Protein AF-A0A9D1FQP8-F1 (afdb_monomer_lite)

Foldseek 3Di:
DDLVVLVVCCVVPVVVLQVVLQVVLVVLVVVQVVCLVVVVDAAQQAQDDAPPRDGSNDPQADNDPDNGQLRYEHEDEPPSCLPDDPVSCVRRPVVSVVSNRVRHVHYDYYDPHDPDDD

Secondary structure (DSSP, 8-state):
--HHHHHHHHHH-HHHHHHHHHHHHHHHHHHHHHHHHTT-----SSS-B-STT-B---SSS-SS---SGGGSEEEE--GGGTTS-HHHHHHHTHHHHHHHHTTSSEEEE-SSS--S--

Organism: NCBI:txid2840723

Radius of gyration: 16.08 Å; chains: 1; bounding box: 36×21×42 Å

InterPro domains:
  IPR038071 UROD/MetE-like superfamily [G3DSA:3.20.20.210] (1-118)
  IPR038071 UROD/MetE-like superfamily [SSF51726] (2-104)

pLDDT: mean 94.71, std 5.69, range [57.41, 98.56]

Sequence (118 aa):
MGMENMCFAMYDYPELFHKMMDQLSDDYLAYYEFLRGEGLLLPTTGYEMVSQGSRCFTDDLPSGGISGPGDVWGFMDSQETVSISPDMYGEFIFPYYKKIAQTFGLLSYGCCEPVDPV

Structure (mmCIF, N/CA/C/O backbone):
data_AF-A0A9D1FQP8-F1
#
_entry.id   AF-A0A9D1FQP8-F1
#
loop_
_atom_site.group_PDB
_atom_site.id
_atom_site.type_symbol
_atom_site.label_atom_id
_atom_site.label_alt_id
_atom_site.label_comp_id
_atom_site.label_asym_id
_atom_site.label_entity_id
_atom_site.label_seq_id
_atom_site.pdbx_PDB_ins_code
_atom_site.Cartn_x
_atom_site.Cartn_y
_atom_site.Cartn_z
_atom_site.occupancy
_atom_site.B_iso_or_equiv
_atom_site.auth_seq_id
_atom_site.auth_comp_id
_atom_site.auth_asym_id
_atom_site.auth_atom_id
_atom_site.pdbx_PDB_model_num
ATOM 1 N N . MET A 1 1 ? 13.028 9.053 -8.260 1.00 80.00 1 MET A N 1
ATOM 2 C CA . MET A 1 1 ? 13.290 8.742 -9.685 1.00 80.00 1 MET A CA 1
ATOM 3 C C . MET A 1 1 ? 12.242 9.476 -10.514 1.00 80.00 1 MET A C 1
ATOM 5 O O . MET A 1 1 ? 11.142 9.631 -10.009 1.00 80.00 1 MET A O 1
ATOM 9 N N . GLY A 1 2 ? 12.563 9.992 -11.704 1.00 91.25 2 GLY A N 1
ATOM 10 C CA . GLY A 1 2 ? 11.539 10.564 -12.596 1.00 91.25 2 GLY A CA 1
ATOM 11 C C . GLY A 1 2 ? 10.733 9.471 -13.312 1.00 91.25 2 GLY A C 1
ATOM 12 O O . GLY A 1 2 ? 11.230 8.355 -13.442 1.00 91.25 2 GLY A O 1
ATOM 13 N N . MET A 1 3 ? 9.531 9.794 -13.799 1.00 91.69 3 MET A N 1
ATOM 14 C CA . MET A 1 3 ? 8.616 8.814 -14.414 1.00 91.69 3 MET A CA 1
ATOM 15 C C . MET A 1 3 ? 9.183 8.126 -15.658 1.00 91.69 3 MET A C 1
ATOM 17 O O . MET A 1 3 ? 9.062 6.915 -15.813 1.00 91.69 3 MET A O 1
ATOM 21 N N . GLU A 1 4 ? 9.857 8.883 -16.521 1.00 94.06 4 GLU A N 1
ATOM 22 C CA . GLU A 1 4 ? 10.535 8.335 -17.699 1.00 94.06 4 GLU A CA 1
ATOM 23 C C . GLU A 1 4 ? 11.616 7.319 -17.297 1.00 94.06 4 GLU A C 1
ATOM 25 O O . GLU A 1 4 ? 11.633 6.190 -17.782 1.00 94.06 4 GLU A O 1
ATOM 30 N N . ASN A 1 5 ? 12.460 7.679 -16.325 1.00 95.25 5 ASN A N 1
ATOM 31 C CA . ASN A 1 5 ? 13.496 6.784 -15.808 1.00 95.25 5 ASN A CA 1
ATOM 32 C C . ASN A 1 5 ? 12.909 5.540 -15.134 1.00 95.25 5 ASN A C 1
ATOM 34 O O . ASN A 1 5 ? 13.532 4.487 -15.189 1.00 95.25 5 ASN A O 1
ATOM 38 N N . MET A 1 6 ? 11.733 5.646 -14.510 1.00 95.12 6 MET A N 1
ATOM 39 C CA . MET A 1 6 ? 11.024 4.497 -13.942 1.00 95.12 6 MET A CA 1
ATOM 40 C C . MET A 1 6 ? 10.620 3.508 -15.037 1.00 95.12 6 MET A C 1
ATOM 42 O O . MET A 1 6 ? 10.873 2.314 -14.892 1.00 95.12 6 MET A O 1
ATOM 46 N N . CYS A 1 7 ? 10.070 4.002 -16.150 1.00 94.88 7 CYS A N 1
ATOM 47 C CA . CYS A 1 7 ? 9.695 3.161 -17.287 1.00 94.88 7 CYS A CA 1
ATOM 48 C C . CYS A 1 7 ? 10.922 2.470 -17.902 1.00 94.88 7 CYS A C 1
ATOM 50 O O . CYS A 1 7 ? 10.888 1.266 -18.144 1.00 94.88 7 CYS A O 1
ATOM 52 N N . PHE A 1 8 ? 12.029 3.201 -18.094 1.00 95.69 8 PHE A N 1
ATOM 53 C CA . PHE A 1 8 ? 13.278 2.598 -18.569 1.00 95.69 8 PHE A CA 1
ATOM 54 C C . PHE A 1 8 ? 13.854 1.591 -17.572 1.00 95.69 8 PHE A C 1
ATOM 56 O O . PHE A 1 8 ? 14.304 0.530 -17.982 1.00 95.69 8 PHE A O 1
ATOM 63 N N . ALA A 1 9 ? 13.799 1.864 -16.266 1.00 97.19 9 ALA A N 1
ATOM 64 C CA . ALA A 1 9 ? 14.346 0.967 -15.250 1.00 97.19 9 ALA A CA 1
ATOM 65 C C . ALA A 1 9 ? 13.651 -0.402 -15.215 1.00 97.19 9 ALA A C 1
ATOM 67 O O . ALA A 1 9 ? 14.331 -1.403 -15.000 1.00 97.19 9 ALA A O 1
ATOM 68 N N . MET A 1 10 ? 12.337 -0.463 -15.465 1.00 96.69 10 MET A N 1
ATOM 69 C CA . MET A 1 10 ? 11.612 -1.737 -15.590 1.00 96.69 10 MET A CA 1
ATOM 70 C C . MET A 1 10 ? 12.138 -2.593 -16.749 1.00 96.69 10 MET A C 1
ATOM 72 O O . MET A 1 10 ? 12.119 -3.815 -16.661 1.00 96.69 10 MET A O 1
ATOM 76 N N . TYR A 1 11 ? 12.627 -1.964 -17.821 1.00 96.00 11 TYR A N 1
ATOM 77 C CA . TYR A 1 11 ? 13.144 -2.659 -18.998 1.00 96.00 11 TYR A CA 1
ATOM 78 C C . TYR A 1 11 ? 14.653 -2.945 -18.913 1.00 96.00 11 TYR A C 1
ATOM 80 O O . TYR A 1 11 ? 15.082 -4.076 -19.125 1.00 96.00 11 TYR A O 1
ATOM 88 N N . ASP A 1 12 ? 15.460 -1.935 -18.581 1.00 98.06 12 ASP A N 1
ATOM 89 C CA . ASP A 1 12 ? 16.925 -2.022 -18.568 1.00 98.06 12 ASP A CA 1
ATOM 90 C C . ASP A 1 12 ? 17.461 -2.755 -17.328 1.00 98.06 12 ASP A C 1
ATOM 92 O O . ASP A 1 12 ? 18.506 -3.407 -17.391 1.00 98.06 12 ASP A O 1
ATOM 96 N N . TYR A 1 13 ? 16.764 -2.645 -16.188 1.00 98.00 13 TYR A N 1
ATOM 97 C CA . TYR A 1 13 ? 17.211 -3.170 -14.892 1.00 98.00 13 TYR A CA 1
ATOM 98 C C . TYR A 1 13 ? 16.081 -3.866 -14.099 1.00 98.00 13 TYR A C 1
ATOM 100 O O . TYR A 1 13 ? 15.886 -3.547 -12.920 1.00 98.00 13 TYR A O 1
ATOM 108 N N . PRO A 1 14 ? 15.356 -4.841 -14.683 1.00 98.00 14 PRO A N 1
ATOM 109 C CA . PRO A 1 14 ? 14.166 -5.441 -14.072 1.00 98.00 14 PRO A CA 1
ATOM 110 C C . PRO A 1 14 ? 14.445 -6.061 -12.696 1.00 98.00 14 PRO A C 1
ATOM 112 O O . PRO A 1 14 ? 13.709 -5.819 -11.743 1.00 98.00 14 PRO A O 1
ATOM 115 N N . GLU A 1 15 ? 15.552 -6.792 -12.540 1.00 98.50 15 GLU A N 1
ATOM 116 C CA 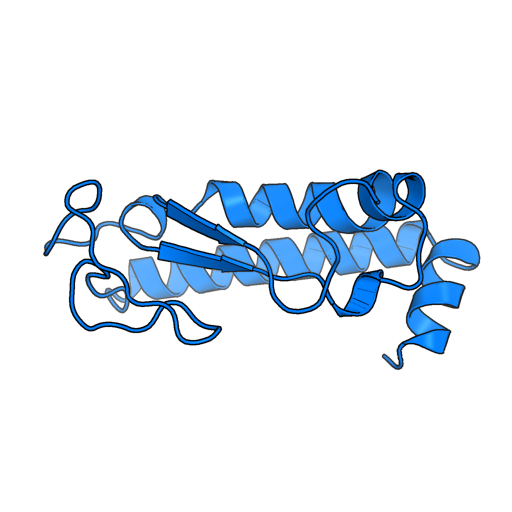. GLU A 1 15 ? 15.924 -7.409 -11.257 1.00 98.50 15 GLU A CA 1
ATOM 117 C C . GLU A 1 15 ? 16.170 -6.367 -10.157 1.00 98.50 15 GLU A C 1
ATOM 119 O O . GLU A 1 15 ? 15.774 -6.552 -9.003 1.00 98.50 15 GLU A O 1
ATOM 124 N N . LEU A 1 16 ? 16.810 -5.246 -10.507 1.00 98.19 16 LEU A N 1
ATOM 125 C CA . LEU A 1 16 ? 17.063 -4.163 -9.561 1.00 98.19 16 LEU A CA 1
ATOM 126 C C . LEU A 1 16 ? 15.769 -3.423 -9.217 1.00 98.19 16 LEU A C 1
ATOM 128 O O . LEU A 1 16 ? 15.585 -3.038 -8.063 1.00 98.19 16 LEU A O 1
ATOM 132 N N . PHE A 1 17 ? 14.871 -3.261 -10.191 1.00 98.12 17 PHE A N 1
ATOM 133 C CA . PHE A 1 17 ? 13.549 -2.691 -9.970 1.00 98.12 17 PHE A CA 1
ATOM 134 C C . PHE A 1 17 ? 12.740 -3.549 -8.991 1.00 98.12 17 PHE A C 1
ATOM 136 O O . PHE A 1 17 ? 12.248 -3.034 -7.990 1.00 98.12 17 PHE A O 1
ATOM 143 N N . HIS A 1 18 ? 12.688 -4.865 -9.209 1.00 98.50 18 HIS A N 1
ATOM 144 C CA . HIS A 1 18 ? 12.041 -5.804 -8.293 1.00 98.50 18 HIS A CA 1
ATOM 145 C C . HIS A 1 18 ? 12.639 -5.753 -6.888 1.00 98.50 18 HIS A C 1
ATOM 147 O O . HIS A 1 18 ? 11.901 -5.693 -5.907 1.00 98.50 18 HIS A O 1
ATOM 153 N N . LYS A 1 19 ? 13.971 -5.723 -6.777 1.00 98.50 19 LYS A N 1
ATOM 154 C CA . LYS A 1 19 ? 14.651 -5.597 -5.482 1.00 98.50 19 LYS A CA 1
ATOM 155 C C . LYS A 1 19 ? 14.284 -4.295 -4.766 1.00 98.50 19 LYS A C 1
ATOM 157 O O . LYS A 1 19 ? 14.059 -4.306 -3.560 1.00 98.50 19 LYS A O 1
ATOM 162 N N . MET A 1 20 ? 14.232 -3.181 -5.497 1.00 97.50 20 MET A N 1
ATOM 163 C CA . MET A 1 20 ? 13.822 -1.887 -4.953 1.00 97.50 20 MET A CA 1
ATOM 164 C C . MET A 1 20 ? 12.375 -1.938 -4.454 1.00 97.50 20 MET A C 1
ATOM 166 O O . MET A 1 20 ? 12.112 -1.520 -3.332 1.00 97.50 20 MET A O 1
ATOM 170 N N . MET A 1 21 ? 11.449 -2.458 -5.261 1.00 97.94 21 MET A N 1
ATOM 171 C CA . MET A 1 21 ? 10.037 -2.563 -4.891 1.00 97.94 21 MET A CA 1
ATOM 172 C C . MET A 1 21 ? 9.820 -3.479 -3.682 1.00 97.94 21 MET A C 1
ATOM 174 O O . MET A 1 21 ? 9.031 -3.144 -2.799 1.00 97.94 21 MET A O 1
ATOM 178 N N . ASP A 1 22 ? 10.551 -4.593 -3.603 1.00 98.44 22 ASP A N 1
ATOM 179 C CA . ASP A 1 22 ? 10.484 -5.503 -2.459 1.00 98.44 22 ASP A CA 1
ATOM 180 C C . ASP A 1 22 ? 10.958 -4.811 -1.179 1.00 98.44 22 ASP A C 1
ATOM 182 O O . ASP A 1 22 ? 10.220 -4.781 -0.195 1.00 98.44 22 ASP A O 1
ATOM 186 N N . GLN A 1 23 ? 12.115 -4.143 -1.231 1.00 98.38 23 GLN A N 1
ATOM 187 C CA . GLN A 1 23 ? 12.645 -3.394 -0.093 1.00 98.38 23 GLN A CA 1
ATOM 188 C C . GLN A 1 23 ? 11.689 -2.280 0.355 1.00 98.38 23 GLN A C 1
ATOM 190 O O . GLN A 1 23 ? 11.413 -2.157 1.544 1.00 98.38 23 GLN A O 1
ATOM 195 N N . LEU A 1 24 ? 11.136 -1.502 -0.582 1.00 97.56 24 LEU A N 1
ATOM 196 C CA . LEU A 1 24 ? 10.156 -0.463 -0.254 1.00 97.56 24 LEU A CA 1
ATOM 197 C C . LEU A 1 24 ? 8.915 -1.060 0.414 1.00 97.56 24 LEU A C 1
ATOM 199 O O . LEU A 1 24 ? 8.416 -0.506 1.391 1.00 97.56 24 LEU A O 1
ATOM 203 N N . SER A 1 25 ? 8.422 -2.194 -0.087 1.00 98.12 25 SER A N 1
ATOM 204 C CA . SER A 1 25 ? 7.271 -2.858 0.520 1.00 98.12 25 SER A CA 1
ATOM 205 C C . SER A 1 25 ? 7.561 -3.365 1.934 1.00 98.12 25 SER A C 1
ATOM 207 O O . SER A 1 25 ? 6.722 -3.188 2.812 1.00 98.12 25 SER A O 1
ATOM 209 N N . ASP A 1 26 ? 8.751 -3.918 2.186 1.00 98.56 26 ASP A N 1
ATOM 210 C CA . ASP A 1 26 ? 9.175 -4.337 3.528 1.00 98.56 26 ASP A CA 1
ATOM 211 C C . ASP A 1 26 ? 9.309 -3.152 4.484 1.00 98.56 26 ASP A C 1
ATOM 213 O O . ASP A 1 26 ? 8.857 -3.233 5.626 1.00 98.56 26 ASP A O 1
ATOM 217 N N . ASP A 1 27 ? 9.864 -2.033 4.015 1.00 98.44 27 ASP A N 1
ATOM 218 C CA . ASP A 1 27 ? 10.002 -0.817 4.815 1.00 98.44 27 ASP A CA 1
ATOM 219 C C . ASP A 1 27 ? 8.625 -0.266 5.229 1.00 98.44 27 ASP A C 1
ATOM 221 O O . ASP A 1 27 ? 8.434 0.129 6.382 1.00 98.44 27 ASP A O 1
ATOM 225 N N . TYR A 1 28 ? 7.633 -0.301 4.331 1.00 97.31 28 TYR A N 1
ATOM 226 C CA . TYR A 1 28 ? 6.251 0.067 4.660 1.00 97.31 28 TYR A CA 1
ATOM 227 C C . TYR A 1 28 ? 5.647 -0.852 5.727 1.00 97.31 28 TYR A C 1
ATOM 229 O O . TYR A 1 28 ? 5.036 -0.368 6.683 1.00 97.31 28 TYR A O 1
ATOM 237 N N . LEU A 1 29 ? 5.834 -2.167 5.600 1.00 98.06 29 LEU A N 1
ATOM 238 C CA . LEU A 1 29 ? 5.356 -3.132 6.594 1.00 98.06 29 LEU A CA 1
ATOM 239 C C . LEU A 1 29 ? 6.017 -2.907 7.960 1.00 98.06 29 LEU A C 1
ATOM 241 O O . LEU A 1 29 ? 5.332 -2.879 8.984 1.00 98.06 29 LEU A O 1
ATOM 245 N N . ALA A 1 30 ? 7.332 -2.688 7.978 1.00 98.38 30 ALA A N 1
ATOM 246 C CA . ALA A 1 30 ? 8.085 -2.397 9.192 1.00 98.38 30 ALA A CA 1
ATOM 247 C C . ALA A 1 30 ? 7.632 -1.084 9.847 1.00 98.38 30 ALA A C 1
ATOM 249 O O . ALA A 1 30 ? 7.541 -1.004 11.072 1.00 98.38 30 ALA A O 1
ATOM 250 N N . TYR A 1 31 ? 7.298 -0.066 9.049 1.00 97.94 31 TYR A N 1
ATOM 251 C CA . TYR A 1 31 ? 6.760 1.191 9.558 1.00 97.94 31 TYR A CA 1
ATOM 252 C C . TYR A 1 31 ? 5.411 0.996 10.260 1.00 97.94 31 TYR A C 1
ATOM 254 O O . TYR A 1 31 ? 5.218 1.492 11.369 1.00 97.94 31 TYR A O 1
ATOM 262 N N . TYR A 1 32 ? 4.496 0.226 9.672 1.00 97.12 32 TYR A N 1
ATOM 263 C CA . TYR A 1 32 ? 3.210 -0.072 10.307 1.00 97.12 32 TYR A CA 1
ATOM 264 C C . TYR A 1 32 ? 3.344 -0.942 11.558 1.00 97.12 32 TYR A C 1
ATOM 266 O O . TYR A 1 32 ? 2.612 -0.741 12.529 1.00 97.12 32 TYR A O 1
ATOM 274 N N . GLU A 1 33 ? 4.306 -1.860 11.576 1.00 97.50 33 GLU A N 1
ATOM 275 C CA . GLU A 1 33 ? 4.637 -2.639 12.767 1.00 97.50 33 GLU A CA 1
ATOM 276 C C . GLU A 1 33 ? 5.207 -1.757 13.887 1.00 97.50 33 GLU A C 1
ATOM 278 O O . GLU A 1 33 ? 4.844 -1.914 15.053 1.00 97.50 33 GLU A O 1
ATOM 283 N N . PHE A 1 34 ? 6.035 -0.769 13.541 1.00 98.38 34 PHE A N 1
ATOM 284 C CA . PHE A 1 34 ? 6.487 0.252 14.483 1.00 98.38 34 PHE A CA 1
ATOM 285 C C . PHE A 1 34 ? 5.309 1.065 15.041 1.00 98.38 34 PHE A C 1
ATOM 287 O O . PHE A 1 34 ? 5.183 1.195 16.258 1.00 98.38 34 PHE A O 1
ATOM 294 N N . LEU A 1 35 ? 4.400 1.553 14.186 1.00 97.88 35 LEU A N 1
ATOM 295 C CA . LEU A 1 35 ? 3.207 2.284 14.634 1.00 97.88 35 LEU A CA 1
ATOM 296 C C . LEU A 1 35 ? 2.338 1.441 15.573 1.00 97.88 35 LEU A C 1
ATOM 298 O O . LEU A 1 35 ? 1.812 1.960 16.558 1.00 97.88 35 LEU A O 1
ATOM 302 N N . ARG A 1 36 ? 2.203 0.142 15.289 1.00 96.56 36 ARG A N 1
ATOM 303 C CA . ARG A 1 36 ? 1.522 -0.811 16.166 1.00 96.56 36 ARG A CA 1
ATOM 304 C C . ARG A 1 36 ? 2.228 -0.930 17.517 1.00 96.56 36 ARG A C 1
ATOM 306 O O . ARG A 1 36 ? 1.570 -0.821 18.548 1.00 96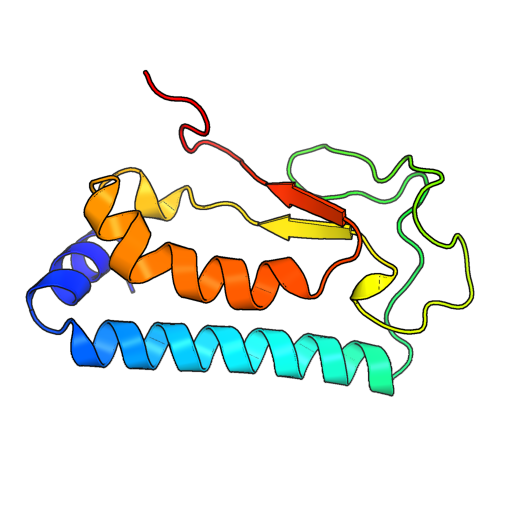.56 36 ARG A O 1
ATOM 313 N N . GLY A 1 37 ? 3.544 -1.152 17.517 1.00 97.44 37 GLY A N 1
ATOM 314 C CA . GLY A 1 37 ? 4.350 -1.319 18.731 1.00 97.44 37 GLY A CA 1
ATOM 315 C C . GLY A 1 37 ? 4.319 -0.101 19.656 1.00 97.44 37 GLY A C 1
ATOM 316 O O . GLY A 1 37 ? 4.237 -0.259 20.872 1.00 97.44 37 GLY A O 1
ATOM 317 N N . GLU A 1 38 ? 4.294 1.098 19.078 1.00 98.00 38 GLU A N 1
ATOM 318 C CA . GLU A 1 38 ? 4.214 2.367 19.811 1.00 98.00 38 GLU A CA 1
ATOM 319 C C . GLU A 1 38 ? 2.771 2.794 20.153 1.00 98.00 38 GLU A C 1
ATOM 321 O O . GLU A 1 38 ? 2.565 3.827 20.789 1.00 98.00 38 GLU A O 1
ATOM 326 N N . GLY A 1 39 ? 1.752 2.028 19.740 1.00 96.44 39 GLY A N 1
ATOM 327 C CA . GLY A 1 39 ? 0.345 2.354 19.999 1.00 96.44 39 GLY A CA 1
ATOM 328 C C . GLY A 1 39 ? -0.142 3.618 19.280 1.00 96.44 39 GLY A C 1
ATOM 329 O O . GLY A 1 39 ? -0.983 4.346 19.804 1.00 96.44 39 GLY A O 1
ATOM 330 N N . LEU A 1 40 ? 0.400 3.899 18.092 1.00 97.19 40 LEU A N 1
ATOM 331 C CA . LEU A 1 40 ? 0.134 5.111 17.306 1.00 97.19 40 LEU A CA 1
ATOM 332 C C . LEU A 1 40 ? -0.977 4.939 16.261 1.00 97.19 40 LEU A C 1
ATOM 334 O O . LEU A 1 40 ? -1.326 5.895 15.569 1.00 97.19 40 LEU A O 1
ATOM 338 N N . LEU A 1 41 ? -1.539 3.736 16.136 1.00 96.69 41 LEU A N 1
ATOM 339 C CA . LEU A 1 41 ? -2.682 3.477 15.266 1.00 96.69 41 LEU A CA 1
ATOM 340 C C . LEU A 1 41 ? -3.983 3.845 15.988 1.00 96.69 41 LEU A C 1
ATOM 342 O O . LEU A 1 41 ? -4.274 3.341 17.073 1.00 96.69 41 LEU A O 1
ATOM 346 N N . LEU A 1 42 ? -4.764 4.732 15.372 1.00 95.81 42 LEU A N 1
ATOM 347 C CA . LEU A 1 42 ? -6.041 5.212 15.894 1.00 95.81 42 LEU A CA 1
ATOM 348 C C . LEU A 1 42 ? -7.213 4.637 15.087 1.00 95.81 42 LEU A C 1
ATOM 350 O O . LEU A 1 42 ? -7.030 4.295 13.917 1.00 95.81 42 LEU A O 1
ATOM 354 N N . PRO A 1 43 ? -8.417 4.542 15.684 1.00 96.62 43 PRO A N 1
ATOM 355 C CA . PRO A 1 43 ? -9.599 4.074 14.973 1.00 96.62 43 PRO A CA 1
ATOM 356 C C . PRO A 1 43 ? -9.884 4.895 13.716 1.00 96.62 43 PRO A C 1
ATOM 358 O O . PRO A 1 43 ? -9.732 6.115 13.705 1.00 96.62 43 PRO A O 1
ATOM 361 N N . THR A 1 44 ? -10.332 4.209 12.668 1.00 96.50 44 THR A N 1
ATOM 362 C CA . THR A 1 44 ? -10.722 4.806 11.384 1.00 96.50 44 THR A CA 1
ATOM 363 C C . THR A 1 44 ? -12.132 4.337 11.038 1.00 96.50 44 THR A C 1
ATOM 365 O O . THR A 1 44 ? -12.337 3.553 10.124 1.00 96.50 44 THR A O 1
ATOM 368 N N . THR A 1 45 ? -13.121 4.757 11.823 1.00 97.19 45 THR A N 1
ATOM 369 C CA . THR A 1 45 ? -14.514 4.279 11.681 1.00 97.19 45 THR A CA 1
ATOM 370 C C . THR A 1 45 ? -15.542 5.411 11.641 1.00 97.19 45 THR A C 1
ATOM 372 O O . THR A 1 45 ? -16.747 5.167 11.676 1.00 97.19 45 THR A O 1
ATOM 375 N N . GLY A 1 46 ? -15.097 6.669 11.605 1.00 95.56 46 GLY A N 1
ATOM 376 C CA . GLY A 1 46 ? -15.953 7.843 11.695 1.00 95.56 46 GLY A CA 1
ATOM 377 C C . GLY A 1 46 ? -15.549 8.950 10.727 1.00 95.56 46 GLY A C 1
ATOM 378 O O . GLY A 1 46 ? -15.447 8.754 9.516 1.00 95.56 46 GLY A O 1
ATOM 379 N N . TYR A 1 47 ? -15.376 10.158 11.266 1.00 95.12 47 TYR A N 1
ATOM 380 C CA . TYR A 1 47 ? -15.105 11.367 10.479 1.00 95.12 47 TYR A CA 1
ATOM 381 C C . TYR A 1 47 ? -13.650 11.481 10.007 1.00 95.12 47 TYR A C 1
ATOM 383 O O . TYR A 1 47 ? -13.293 12.462 9.343 1.00 95.12 47 TYR A O 1
ATOM 391 N N . GLU A 1 48 ? -12.808 10.498 10.319 1.00 95.19 48 GLU A N 1
ATOM 392 C CA . GLU A 1 48 ? -11.448 10.410 9.807 1.00 95.19 48 GLU A CA 1
ATOM 393 C C . GLU A 1 48 ? -11.455 10.355 8.270 1.00 95.19 48 GLU A C 1
ATOM 395 O O . GLU A 1 48 ? -12.448 10.005 7.624 1.00 95.19 48 GLU A O 1
ATOM 400 N N . MET A 1 49 ? -10.353 10.793 7.666 1.00 93.75 49 MET A N 1
ATOM 401 C CA . MET A 1 49 ? -10.196 10.824 6.215 1.00 93.75 49 MET A CA 1
ATOM 402 C C . MET A 1 49 ? -9.407 9.597 5.754 1.00 93.75 49 MET A C 1
ATOM 404 O O . MET A 1 49 ? -8.375 9.290 6.345 1.00 93.75 49 MET A O 1
ATOM 408 N N . VAL A 1 50 ? -9.843 8.963 4.664 1.00 92.31 50 VAL A N 1
ATOM 409 C CA . VAL A 1 50 ? -9.136 7.857 3.990 1.00 92.31 50 VAL A CA 1
ATOM 410 C C . VAL A 1 50 ? -8.735 8.278 2.576 1.00 92.31 50 VAL A C 1
ATOM 412 O O .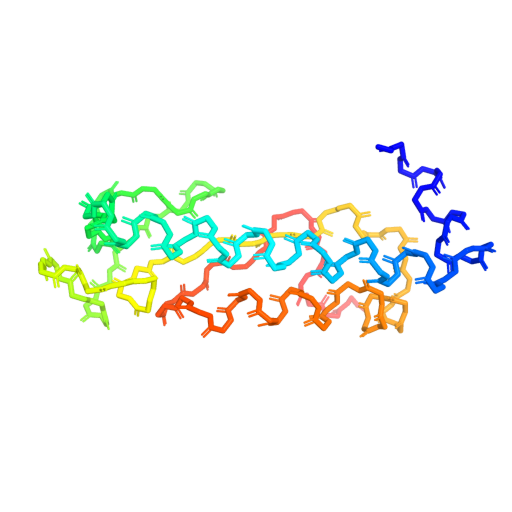 VAL A 1 50 ? -9.229 7.744 1.590 1.00 92.31 50 VAL A O 1
ATOM 415 N N . SER A 1 51 ? -7.854 9.287 2.500 1.00 88.69 51 SER A N 1
ATOM 416 C CA . SER A 1 51 ? -7.328 9.899 1.261 1.00 88.69 51 SER A CA 1
ATOM 417 C C . SER A 1 51 ? -8.399 10.277 0.217 1.00 88.69 51 SER A C 1
ATOM 419 O O . SER A 1 51 ? -9.590 10.065 0.413 1.00 88.69 51 SER A O 1
ATOM 421 N N . GLN A 1 52 ? -8.007 10.957 -0.867 1.00 85.50 52 GLN A N 1
ATOM 422 C CA . GLN A 1 52 ? -8.872 11.260 -2.030 1.00 85.50 52 GLN A CA 1
ATOM 423 C C . GLN A 1 52 ? -10.301 11.765 -1.708 1.00 85.50 52 GLN A C 1
ATOM 425 O O . GLN A 1 52 ? -11.262 11.481 -2.416 1.00 85.50 52 GLN A O 1
ATOM 430 N N . GLY A 1 53 ? -10.465 12.511 -0.609 1.00 83.62 53 GLY A N 1
ATOM 431 C CA . GLY A 1 53 ? -11.756 13.052 -0.170 1.00 83.62 53 GLY A CA 1
ATOM 432 C C . GLY A 1 53 ? -12.734 12.053 0.470 1.00 83.62 53 GLY A C 1
ATOM 433 O O . GLY A 1 53 ? -13.843 12.459 0.820 1.00 83.62 53 GLY A O 1
ATOM 434 N N . SER A 1 54 ? -12.348 10.792 0.672 1.00 90.00 54 SER A N 1
ATOM 435 C CA . SER A 1 54 ? -13.193 9.761 1.289 1.00 90.00 54 SER A CA 1
ATOM 436 C C . SER A 1 54 ? -13.148 9.792 2.822 1.00 90.00 54 SER A C 1
ATOM 438 O O . SER A 1 54 ? -12.190 10.274 3.435 1.00 90.00 54 SER A O 1
ATOM 440 N N . ARG A 1 55 ? -14.211 9.279 3.457 1.00 94.38 55 ARG A N 1
ATOM 441 C CA . ARG A 1 55 ? -14.368 9.188 4.921 1.00 94.38 55 ARG A CA 1
ATOM 442 C C . ARG A 1 55 ? -14.429 7.739 5.375 1.00 94.38 55 ARG A C 1
ATOM 444 O O . ARG A 1 55 ? -14.923 6.891 4.642 1.00 94.38 55 ARG A O 1
ATOM 451 N N . CYS A 1 56 ? -13.997 7.488 6.603 1.00 96.31 56 CYS A N 1
ATOM 452 C CA . CYS A 1 56 ? -13.879 6.144 7.156 1.00 96.31 56 CYS A CA 1
ATOM 453 C C . CYS A 1 56 ? -15.179 5.601 7.777 1.00 96.31 56 CYS A C 1
ATOM 455 O O . CYS A 1 56 ? -15.110 4.817 8.714 1.00 96.31 56 CYS A O 1
ATOM 457 N N . PHE A 1 57 ? -16.365 6.005 7.315 1.00 95.62 57 PHE A N 1
ATOM 458 C CA . PHE A 1 57 ? -17.619 5.513 7.897 1.00 95.62 57 PHE A CA 1
ATOM 459 C C . PHE A 1 57 ? -17.786 4.012 7.631 1.00 95.62 57 PHE A C 1
ATOM 461 O O . PHE A 1 57 ? -18.004 3.605 6.491 1.00 95.62 57 PHE A O 1
ATOM 468 N N . THR A 1 58 ? -17.677 3.195 8.678 1.00 96.06 58 THR A N 1
ATOM 469 C CA . THR A 1 58 ? -17.846 1.740 8.608 1.00 96.06 58 THR A CA 1
ATOM 470 C C . THR A 1 58 ? -18.160 1.163 9.987 1.00 96.06 58 THR A C 1
ATOM 472 O O . THR A 1 58 ? -17.702 1.701 10.995 1.00 96.06 58 THR A O 1
ATOM 475 N N . ASP A 1 59 ? -18.896 0.051 10.010 1.00 97.06 59 ASP A N 1
ATOM 476 C CA . ASP A 1 59 ? -19.117 -0.786 11.198 1.00 97.06 59 ASP A CA 1
ATOM 477 C C . ASP A 1 59 ? -18.271 -2.082 11.161 1.00 97.06 59 ASP A C 1
ATOM 479 O O . ASP A 1 59 ? -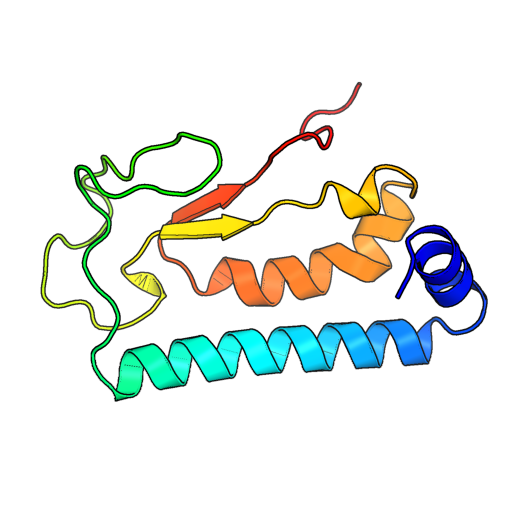18.297 -2.866 12.109 1.00 97.06 59 ASP A O 1
ATOM 483 N N . ASP A 1 60 ? -17.511 -2.315 10.081 1.00 97.38 60 ASP A N 1
ATOM 484 C CA . ASP A 1 60 ? -16.734 -3.550 9.862 1.00 97.38 60 ASP A CA 1
ATOM 485 C C . ASP A 1 60 ? -15.365 -3.545 10.573 1.00 97.38 60 ASP A C 1
ATOM 487 O O . ASP A 1 60 ? -14.696 -4.576 10.651 1.00 97.38 60 ASP A O 1
ATOM 491 N N . LEU A 1 61 ? -14.939 -2.390 11.094 1.00 97.81 61 LEU A N 1
ATOM 492 C CA . LEU A 1 61 ? -13.679 -2.197 11.817 1.00 97.81 61 LEU A CA 1
ATOM 493 C C . LEU A 1 61 ? -13.942 -1.777 13.272 1.00 97.81 61 LEU A C 1
ATOM 495 O O . LEU A 1 61 ? -14.982 -1.186 13.575 1.00 97.81 61 LEU A O 1
ATOM 499 N N . PRO A 1 62 ? -13.011 -2.042 14.203 1.00 97.12 62 PRO A N 1
ATOM 500 C CA . PRO A 1 62 ? -13.190 -1.666 15.599 1.00 97.12 62 PRO A CA 1
ATOM 501 C C . PRO A 1 62 ? -13.084 -0.146 15.806 1.00 97.12 62 PRO A C 1
ATOM 503 O O . PRO A 1 62 ? -12.147 0.514 15.363 1.00 97.12 62 PRO A O 1
ATOM 506 N N . SER A 1 63 ? -14.005 0.413 16.593 1.00 94.88 63 SER A N 1
ATOM 507 C CA . SER A 1 63 ? -14.022 1.841 16.949 1.00 94.88 63 SER A CA 1
ATOM 508 C C . SER A 1 63 ? -13.071 2.212 18.102 1.00 94.88 63 SER A C 1
ATOM 510 O O . SER A 1 63 ? -13.130 3.321 18.635 1.00 94.88 63 SER A O 1
ATOM 512 N N . GLY A 1 64 ? -12.237 1.278 18.562 1.00 94.88 64 GLY A N 1
ATOM 513 C CA . GLY A 1 64 ? -11.346 1.435 19.711 1.00 94.88 64 GLY A CA 1
ATOM 514 C C . GLY A 1 64 ? -10.544 0.164 19.984 1.00 94.88 64 GLY A C 1
ATOM 515 O O . GLY A 1 64 ? -10.895 -0.906 19.500 1.00 94.88 64 GLY A O 1
ATOM 516 N N . GLY A 1 65 ? -9.473 0.277 20.775 1.00 94.56 65 GLY A N 1
ATOM 517 C CA . GLY A 1 65 ? -8.629 -0.878 21.111 1.00 94.56 65 GLY A CA 1
ATOM 518 C C . GLY A 1 65 ? -7.873 -1.450 19.908 1.00 94.56 65 GLY A C 1
ATOM 519 O O . GLY A 1 65 ? -7.744 -2.664 19.800 1.00 94.56 65 GLY A O 1
ATOM 520 N N . ILE A 1 66 ? -7.403 -0.572 19.017 1.00 97.44 66 ILE A N 1
ATOM 521 C CA . ILE A 1 66 ? -6.699 -0.931 17.782 1.00 97.44 66 ILE A CA 1
ATOM 522 C C . ILE A 1 66 ? -5.464 -1.769 18.109 1.00 97.44 66 ILE A C 1
ATOM 524 O O . ILE A 1 66 ? -4.564 -1.321 18.821 1.00 97.44 66 ILE A O 1
ATOM 528 N N . SER A 1 67 ? -5.440 -2.997 17.597 1.00 95.88 67 SER A N 1
ATOM 529 C CA . SER A 1 67 ? -4.391 -3.981 17.864 1.00 95.88 67 SER A CA 1
ATOM 530 C C . SER A 1 67 ? -3.306 -4.003 16.788 1.00 95.88 67 SER A C 1
ATOM 532 O O . SER A 1 67 ? -2.195 -4.478 17.043 1.00 95.88 67 SER A O 1
ATOM 534 N N . GLY A 1 68 ? -3.602 -3.456 15.605 1.00 96.94 68 GLY A N 1
ATOM 535 C CA . GLY A 1 68 ? -2.668 -3.357 14.493 1.00 96.94 68 GLY A CA 1
ATOM 536 C C . GLY A 1 68 ? -3.286 -2.825 13.199 1.00 96.94 68 GLY A C 1
ATOM 537 O O . GLY A 1 68 ? -4.427 -2.367 13.195 1.00 96.94 68 GLY A O 1
ATOM 538 N N . PRO A 1 69 ? -2.536 -2.887 12.086 1.00 97.00 69 PRO A N 1
ATOM 539 C CA . PRO A 1 69 ? -2.982 -2.387 10.783 1.00 97.00 69 PRO A CA 1
ATOM 540 C C . PRO A 1 69 ? -4.266 -3.056 10.269 1.00 97.00 69 PRO A C 1
ATOM 542 O O . PRO A 1 69 ? -5.067 -2.413 9.597 1.00 97.00 69 PRO A O 1
ATOM 545 N N . GLY A 1 70 ? -4.506 -4.313 10.656 1.00 97.88 70 GLY A N 1
ATOM 546 C CA . GLY A 1 70 ? -5.714 -5.064 10.299 1.00 97.88 70 GLY A CA 1
ATOM 547 C C . GLY A 1 70 ? -7.014 -4.497 10.879 1.00 97.88 70 GLY A C 1
ATOM 548 O O . GLY A 1 70 ? -8.088 -4.911 10.466 1.00 97.88 70 GLY A O 1
ATOM 549 N N . ASP A 1 71 ? -6.925 -3.538 11.800 1.00 98.06 71 ASP A N 1
ATOM 550 C CA . ASP A 1 71 ? -8.066 -2.897 12.458 1.00 98.06 71 ASP A CA 1
ATOM 551 C C . ASP A 1 71 ? -8.361 -1.492 11.900 1.00 98.06 71 ASP A C 1
ATOM 553 O O . ASP A 1 71 ? -9.214 -0.775 12.426 1.00 98.06 71 ASP A O 1
ATOM 557 N N . VAL A 1 72 ? -7.641 -1.060 10.860 1.00 97.38 72 VAL A N 1
ATOM 558 C CA . VAL A 1 72 ? -7.782 0.276 10.268 1.00 97.38 72 VAL A CA 1
ATOM 559 C C . VAL A 1 72 ? -7.910 0.225 8.746 1.00 97.38 72 VAL A C 1
ATOM 561 O O . VAL A 1 72 ? -7.586 -0.776 8.102 1.00 97.38 72 VAL A O 1
ATOM 564 N N . TRP A 1 73 ? -8.374 1.332 8.165 1.00 97.44 73 TRP A N 1
ATOM 565 C CA . TRP A 1 73 ? -8.323 1.563 6.726 1.00 97.44 73 TRP A CA 1
ATOM 566 C C . TRP A 1 73 ? -6.889 1.773 6.238 1.00 97.44 73 TRP A C 1
ATOM 568 O O . TRP A 1 73 ? -6.137 2.579 6.789 1.00 97.44 73 TRP A O 1
ATOM 578 N N . GLY A 1 74 ? -6.558 1.118 5.132 1.00 95.62 74 GLY A N 1
ATOM 579 C CA . GLY A 1 74 ? -5.457 1.486 4.255 1.00 95.62 74 GLY A CA 1
ATOM 580 C C . GLY A 1 74 ? -5.937 2.332 3.078 1.00 95.62 74 GLY A C 1
ATOM 581 O O . GLY A 1 74 ? -7.116 2.321 2.709 1.00 95.62 74 GLY A O 1
ATOM 582 N N . PHE A 1 75 ? -4.994 3.016 2.439 1.00 95.19 75 PHE A N 1
ATOM 583 C CA . PHE A 1 75 ? -5.205 3.664 1.149 1.00 95.19 75 PHE A CA 1
ATOM 584 C C . PHE A 1 75 ? -4.030 3.384 0.216 1.00 95.19 75 PHE A C 1
ATOM 586 O O . PHE A 1 75 ? -2.878 3.454 0.649 1.00 95.19 75 PHE A O 1
ATOM 593 N N . MET A 1 76 ? -4.321 3.103 -1.053 1.00 95.06 76 MET A N 1
ATOM 594 C CA . MET A 1 76 ? -3.318 2.949 -2.107 1.00 95.06 76 MET A CA 1
ATOM 595 C C . MET A 1 76 ? -3.855 3.483 -3.440 1.00 95.06 76 MET A C 1
ATOM 597 O O . MET A 1 76 ? -5.042 3.371 -3.725 1.00 95.06 76 MET A O 1
ATOM 601 N N . ASP A 1 77 ? -2.976 4.016 -4.279 1.00 94.50 77 ASP A N 1
ATOM 602 C CA . ASP A 1 77 ? -3.268 4.364 -5.671 1.00 94.50 77 ASP A CA 1
ATOM 603 C C . ASP A 1 77 ? -2.043 4.067 -6.539 1.00 94.50 77 ASP A C 1
ATOM 605 O O . ASP A 1 77 ? -0.978 3.740 -6.014 1.00 94.50 77 ASP A O 1
ATOM 609 N N . SER A 1 78 ? -2.208 4.078 -7.857 1.00 94.06 78 SER A N 1
ATOM 610 C CA . SER A 1 78 ? -1.139 3.755 -8.803 1.00 94.06 78 SER A CA 1
ATOM 611 C C . SER A 1 78 ? -1.115 4.660 -10.031 1.00 94.06 78 SER A C 1
ATOM 613 O O . SER A 1 78 ? -0.874 4.207 -11.155 1.00 94.06 78 SER A O 1
ATOM 615 N N . GLN A 1 79 ? -1.341 5.957 -9.831 1.00 91.88 79 GLN A N 1
ATOM 616 C CA . GLN A 1 79 ? -1.347 6.957 -10.906 1.00 91.88 79 GLN A CA 1
ATOM 617 C C . GLN A 1 79 ? -0.028 7.017 -11.681 1.00 91.88 79 GLN A C 1
ATOM 619 O O . GLN A 1 79 ? -0.002 7.332 -12.868 1.00 91.88 79 GLN A O 1
ATOM 624 N N . GLU A 1 80 ? 1.080 6.672 -11.034 1.00 91.19 80 GLU A N 1
ATOM 625 C CA . GLU A 1 80 ? 2.410 6.599 -11.630 1.00 91.19 80 GLU A CA 1
ATOM 626 C C . GLU A 1 80 ? 2.513 5.492 -12.692 1.00 91.19 80 GLU A C 1
ATOM 628 O O . GLU A 1 80 ? 3.425 5.490 -13.516 1.00 91.19 80 GLU A O 1
ATOM 633 N N . THR A 1 81 ? 1.579 4.544 -12.709 1.00 92.75 81 THR A N 1
ATOM 634 C CA . THR A 1 81 ? 1.645 3.357 -13.570 1.00 92.75 81 THR A CA 1
ATOM 635 C C . THR A 1 81 ? 0.681 3.415 -14.751 1.00 92.75 81 THR A C 1
ATOM 637 O O . THR A 1 81 ? 0.650 2.501 -15.567 1.00 92.75 81 THR A O 1
ATOM 640 N N . VAL A 1 82 ? -0.030 4.532 -14.939 1.00 91.75 82 VAL A N 1
ATOM 641 C CA . VAL A 1 82 ? -0.947 4.720 -16.083 1.00 91.75 82 VAL A CA 1
ATOM 642 C C . VAL A 1 82 ? -0.256 4.629 -17.449 1.00 91.75 82 VAL A C 1
ATOM 644 O O . VAL A 1 82 ? -0.916 4.428 -18.464 1.00 91.75 82 VAL A O 1
ATOM 647 N N . SER A 1 83 ? 1.069 4.790 -17.485 1.00 91.00 83 SER A N 1
ATOM 648 C CA . SER A 1 83 ? 1.878 4.754 -18.709 1.00 91.00 83 SER A CA 1
ATOM 649 C C . SER A 1 83 ? 2.372 3.354 -19.092 1.00 91.00 83 SER A C 1
ATOM 651 O O . SER A 1 83 ? 2.988 3.214 -20.148 1.00 91.00 83 SER A O 1
ATOM 653 N N . ILE A 1 84 ? 2.155 2.332 -18.255 1.00 93.12 84 ILE A N 1
ATOM 654 C CA . ILE A 1 84 ? 2.610 0.956 -18.511 1.00 93.12 84 ILE A CA 1
ATOM 655 C C . ILE A 1 84 ? 1.431 0.025 -18.816 1.00 93.12 84 ILE A C 1
ATOM 657 O O . ILE A 1 84 ? 0.278 0.332 -18.524 1.00 93.12 84 ILE A O 1
ATOM 661 N N . SER A 1 85 ? 1.710 -1.115 -19.454 1.00 93.56 85 SER A N 1
ATOM 662 C CA . SER A 1 85 ? 0.665 -2.082 -19.805 1.00 93.56 85 SER A CA 1
ATOM 663 C C . SER A 1 85 ? 0.132 -2.827 -18.569 1.00 93.56 85 SER A C 1
ATOM 665 O O . SER A 1 85 ? 0.840 -2.928 -17.563 1.00 93.56 85 SER A O 1
ATOM 667 N N . PRO A 1 86 ? -1.072 -3.430 -18.645 1.00 92.50 86 PRO A N 1
ATOM 668 C CA . PRO A 1 86 ? -1.597 -4.278 -17.572 1.00 92.50 86 PRO A CA 1
ATOM 669 C C . PRO A 1 86 ? -0.660 -5.428 -17.180 1.00 92.50 86 PRO A C 1
ATOM 671 O O . PRO A 1 86 ? -0.516 -5.720 -15.995 1.00 92.50 86 PRO A O 1
ATOM 674 N N . ASP A 1 87 ? 0.020 -6.039 -18.155 1.00 95.62 87 ASP A N 1
ATOM 675 C CA . ASP A 1 87 ? 0.986 -7.114 -17.896 1.00 95.62 87 ASP A CA 1
ATOM 676 C C . ASP A 1 87 ? 2.196 -6.593 -17.108 1.00 95.62 87 ASP A C 1
ATOM 678 O O . ASP A 1 87 ? 2.590 -7.195 -16.110 1.00 95.62 87 ASP A O 1
ATOM 682 N N . MET A 1 88 ? 2.736 -5.427 -17.487 1.00 96.56 88 MET A N 1
ATOM 683 C CA . MET A 1 88 ? 3.829 -4.793 -16.744 1.00 96.56 88 MET A CA 1
ATOM 684 C C . MET A 1 88 ? 3.395 -4.379 -15.337 1.00 96.56 88 MET A C 1
ATOM 686 O O . MET A 1 88 ? 4.155 -4.549 -14.389 1.00 96.56 88 MET A O 1
ATOM 690 N N . TYR A 1 89 ? 2.176 -3.864 -15.167 1.00 95.25 89 TYR A N 1
ATOM 691 C CA . TYR A 1 89 ? 1.634 -3.574 -13.840 1.00 95.25 89 TYR A CA 1
ATOM 692 C C . TYR A 1 89 ? 1.546 -4.848 -12.986 1.00 95.25 89 TYR A C 1
ATOM 694 O O . TYR A 1 89 ? 1.975 -4.856 -11.828 1.00 95.25 89 TYR A O 1
ATOM 702 N N . GLY A 1 90 ? 1.038 -5.937 -13.571 1.00 95.81 90 GLY A N 1
ATOM 703 C CA . GLY A 1 90 ? 0.914 -7.242 -12.924 1.00 95.81 90 GLY A CA 1
ATOM 704 C C . GLY A 1 90 ? 2.250 -7.851 -12.494 1.00 95.81 90 GLY A C 1
ATOM 705 O O . GLY A 1 90 ? 2.301 -8.542 -11.478 1.00 95.81 90 GLY A O 1
ATOM 706 N N . GLU A 1 91 ? 3.325 -7.569 -13.227 1.00 97.94 91 GLU A N 1
ATOM 707 C CA . GLU A 1 91 ? 4.680 -8.029 -12.917 1.00 97.94 91 GLU A CA 1
ATOM 708 C C . GLU A 1 91 ? 5.396 -7.105 -11.922 1.00 97.94 91 GLU A C 1
ATOM 710 O O . GLU A 1 91 ? 5.848 -7.544 -10.863 1.00 97.94 91 GLU A O 1
ATOM 715 N N . PHE A 1 92 ? 5.493 -5.814 -12.241 1.00 97.81 92 PHE A N 1
ATOM 716 C CA . PHE A 1 92 ? 6.410 -4.895 -11.568 1.00 97.81 92 PHE A CA 1
ATOM 717 C C . PHE A 1 92 ? 5.804 -4.171 -10.364 1.00 97.81 92 PHE A C 1
ATOM 719 O O . PHE A 1 92 ? 6.556 -3.667 -9.531 1.00 97.81 92 PHE A O 1
ATOM 726 N N . ILE A 1 93 ? 4.473 -4.098 -10.251 1.00 96.94 93 ILE A N 1
ATOM 727 C CA . ILE A 1 93 ? 3.799 -3.243 -9.260 1.00 96.94 93 ILE A CA 1
ATOM 728 C C . ILE A 1 93 ? 2.867 -4.048 -8.358 1.00 96.94 93 ILE A C 1
ATOM 730 O O . ILE A 1 93 ? 3.030 -4.051 -7.134 1.00 96.94 93 ILE A O 1
ATOM 734 N N . PHE A 1 94 ? 1.907 -4.760 -8.952 1.00 96.56 94 PHE A N 1
ATOM 735 C CA . PHE A 1 94 ? 0.828 -5.427 -8.227 1.00 96.56 94 PHE A CA 1
ATOM 736 C C . PHE A 1 94 ? 1.294 -6.383 -7.116 1.00 96.56 94 PHE A C 1
ATOM 738 O O . PHE A 1 94 ? 0.695 -6.343 -6.039 1.00 96.56 94 PHE A O 1
ATOM 745 N N . PRO A 1 95 ? 2.343 -7.216 -7.288 1.00 98.25 95 PRO A N 1
ATOM 746 C CA . PRO A 1 95 ? 2.753 -8.153 -6.242 1.00 98.25 95 PRO A CA 1
ATOM 747 C C . PRO A 1 95 ? 3.155 -7.439 -4.945 1.00 98.25 95 PRO A C 1
ATOM 749 O O . PRO A 1 95 ? 2.786 -7.871 -3.851 1.00 98.25 95 PRO A O 1
ATOM 752 N N . TYR A 1 96 ? 3.844 -6.305 -5.073 1.00 98.25 96 TYR A N 1
ATOM 753 C CA . TYR A 1 96 ? 4.299 -5.480 -3.953 1.00 98.25 96 TYR A CA 1
ATOM 754 C C . TYR A 1 96 ? 3.155 -4.692 -3.331 1.00 98.25 96 TYR A C 1
ATOM 756 O O . TYR A 1 96 ? 3.060 -4.589 -2.110 1.00 98.25 96 TYR A O 1
ATOM 764 N N . TYR A 1 97 ? 2.239 -4.194 -4.163 1.00 97.38 97 TYR A N 1
ATOM 765 C CA . TYR A 1 97 ? 1.041 -3.527 -3.670 1.00 97.38 97 TYR A CA 1
ATOM 766 C C . TYR A 1 97 ? 0.172 -4.486 -2.868 1.00 97.38 97 TYR A C 1
ATOM 768 O O . TYR A 1 97 ? -0.223 -4.174 -1.750 1.00 97.38 97 TYR A O 1
ATOM 776 N N . LYS A 1 98 ? -0.056 -5.691 -3.398 1.00 97.44 98 LYS A N 1
ATOM 777 C CA . LYS A 1 98 ? -0.809 -6.753 -2.731 1.00 97.44 98 LYS A CA 1
ATOM 778 C C . LYS A 1 98 ? -0.193 -7.123 -1.381 1.00 97.44 98 LYS A C 1
ATOM 780 O O . LYS A 1 98 ? -0.932 -7.269 -0.412 1.00 97.44 98 LYS A O 1
ATOM 785 N N . LYS A 1 99 ? 1.137 -7.240 -1.312 1.00 97.69 99 LYS A N 1
ATOM 786 C CA . LYS A 1 99 ? 1.880 -7.525 -0.074 1.00 97.69 99 LYS A CA 1
ATOM 787 C C . LYS A 1 99 ? 1.564 -6.513 1.037 1.00 97.69 99 LYS A C 1
ATOM 789 O O . LYS A 1 99 ? 1.355 -6.922 2.173 1.00 97.69 99 LYS A O 1
ATOM 794 N N . ILE A 1 100 ? 1.471 -5.222 0.709 1.00 98.19 100 ILE A N 1
ATOM 795 C CA . ILE A 1 100 ? 1.123 -4.161 1.670 1.00 98.19 100 ILE A CA 1
ATOM 796 C C . ILE A 1 100 ? -0.388 -4.142 1.944 1.00 98.19 100 ILE A C 1
ATOM 798 O O . ILE A 1 100 ? -0.813 -4.171 3.097 1.00 98.19 100 ILE A O 1
ATOM 802 N N . ALA A 1 101 ? -1.202 -4.137 0.887 1.00 97.19 101 ALA A N 1
ATOM 803 C CA . ALA A 1 101 ? -2.661 -4.053 0.935 1.00 97.19 101 ALA A CA 1
ATOM 804 C C . ALA A 1 101 ? -3.298 -5.093 1.866 1.00 97.19 101 ALA A C 1
ATOM 806 O O . ALA A 1 101 ? -4.242 -4.780 2.585 1.00 97.19 101 ALA A O 1
ATOM 807 N N . GLN A 1 102 ? -2.766 -6.318 1.882 1.00 96.94 102 GLN A N 1
ATOM 808 C CA . GLN A 1 102 ? -3.280 -7.423 2.697 1.00 96.94 102 GLN A CA 1
ATOM 809 C C . GLN A 1 102 ? -3.117 -7.227 4.212 1.00 96.94 102 GLN A C 1
ATOM 811 O O . GLN A 1 102 ? -3.640 -8.034 4.977 1.00 96.94 102 GLN A O 1
ATOM 816 N N . THR A 1 103 ? -2.389 -6.199 4.655 1.00 96.62 103 THR A N 1
ATOM 817 C CA . THR A 1 103 ? -2.219 -5.910 6.086 1.00 96.62 103 THR A CA 1
ATOM 818 C C . THR A 1 103 ? -3.352 -5.105 6.698 1.00 96.62 103 THR A C 1
ATOM 820 O O . THR A 1 103 ? -3.519 -5.155 7.915 1.00 96.62 103 THR A O 1
ATOM 823 N N . PHE A 1 104 ? -4.114 -4.375 5.884 1.00 97.75 104 PHE A N 1
ATOM 824 C CA . PHE A 1 104 ? -5.200 -3.523 6.355 1.00 97.75 104 PHE A CA 1
ATOM 825 C C . PHE A 1 104 ? -6.514 -4.289 6.448 1.00 97.75 104 PHE A C 1
ATOM 827 O O . PHE A 1 104 ? -6.756 -5.216 5.675 1.00 97.75 104 PHE A O 1
ATOM 834 N N . GLY A 1 105 ? -7.381 -3.879 7.375 1.00 97.50 105 GLY A N 1
ATOM 835 C CA . GLY A 1 105 ? -8.704 -4.489 7.523 1.00 97.50 105 GLY A CA 1
ATOM 836 C C . GLY A 1 105 ? -9.633 -4.140 6.364 1.00 97.50 105 GLY A C 1
ATOM 837 O O . GLY A 1 105 ? -10.342 -4.998 5.844 1.00 97.50 105 GLY A O 1
ATOM 838 N N . LEU A 1 106 ? -9.577 -2.882 5.924 1.00 97.06 106 LEU A N 1
ATOM 839 C CA . LEU A 1 10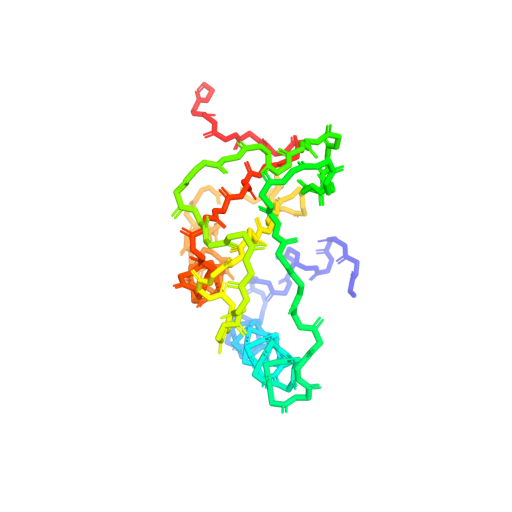6 ? -10.246 -2.379 4.727 1.00 97.06 106 LEU A CA 1
ATOM 840 C C . LEU A 1 106 ? -9.258 -1.558 3.895 1.00 97.06 106 LEU A C 1
ATOM 842 O O . LEU A 1 106 ? -8.330 -0.958 4.436 1.00 97.06 106 LEU A O 1
ATOM 846 N N . LEU A 1 107 ? -9.464 -1.503 2.580 1.00 95.56 107 LEU A N 1
ATOM 847 C CA . LEU A 1 107 ? -8.605 -0.759 1.662 1.00 95.56 107 LEU A CA 1
ATOM 848 C C . LEU A 1 107 ? -9.447 0.135 0.756 1.00 95.56 107 LEU A C 1
ATOM 850 O O . LEU A 1 107 ? -10.338 -0.343 0.057 1.00 95.56 107 LEU A O 1
ATOM 854 N N . SER A 1 108 ? -9.118 1.422 0.735 1.00 94.44 108 SER A N 1
ATOM 855 C CA . SER A 1 108 ? -9.547 2.335 -0.321 1.00 94.44 108 SER A CA 1
ATOM 856 C C . SER A 1 108 ? -8.486 2.324 -1.421 1.00 94.44 108 SER A C 1
ATOM 858 O O . SER A 1 108 ? -7.317 2.600 -1.146 1.00 94.44 108 SER A O 1
ATOM 860 N N . TYR A 1 109 ? -8.869 1.954 -2.643 1.00 93.50 109 TYR A N 1
ATOM 861 C CA . TYR A 1 109 ? -7.953 1.878 -3.779 1.00 93.50 109 TYR A CA 1
ATOM 862 C C . TYR A 1 109 ? -8.411 2.787 -4.915 1.00 93.50 109 TYR A C 1
ATOM 864 O O . TYR A 1 109 ? -9.571 2.711 -5.325 1.00 93.50 109 TYR A O 1
ATOM 872 N N . GLY A 1 110 ? -7.493 3.592 -5.442 1.00 90.94 110 GLY A N 1
ATOM 873 C CA . GLY A 1 110 ? -7.722 4.399 -6.635 1.00 90.94 110 GLY A CA 1
ATOM 874 C C . GLY A 1 110 ? -7.531 5.900 -6.428 1.00 90.94 110 GLY A C 1
ATOM 875 O O . GLY A 1 110 ? -7.859 6.458 -5.378 1.00 90.94 110 GLY A O 1
ATOM 876 N N . CYS A 1 111 ? -7.058 6.569 -7.476 1.00 90.44 111 CYS A N 1
ATOM 877 C CA . CYS A 1 111 ? -7.100 8.016 -7.630 1.00 90.44 111 CYS A CA 1
ATOM 878 C C . CYS A 1 111 ?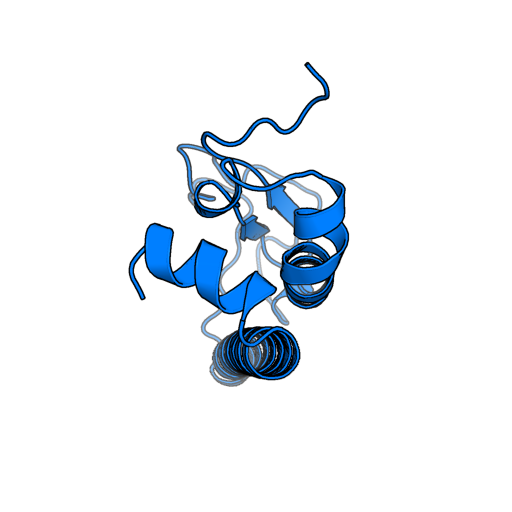 -7.453 8.415 -9.075 1.00 90.44 111 CYS A C 1
ATOM 880 O O . CYS A 1 111 ? -8.632 8.521 -9.406 1.00 90.44 111 CYS A O 1
ATOM 882 N N . CYS A 1 112 ? -6.457 8.663 -9.932 1.00 90.06 112 CYS A N 1
ATOM 883 C CA . CYS A 1 112 ? -6.661 9.080 -11.328 1.00 90.06 112 CYS A CA 1
ATOM 884 C C . CYS A 1 112 ? -6.392 7.948 -12.329 1.00 90.06 112 CYS A C 1
ATOM 886 O O . CYS A 1 112 ? -6.603 8.127 -13.529 1.00 90.06 112 CYS A O 1
ATOM 888 N N . GLU A 1 113 ? -5.883 6.811 -11.863 1.00 90.44 113 GLU A N 1
ATOM 889 C CA . GLU A 1 113 ? -5.650 5.625 -12.670 1.00 90.44 113 GLU A CA 1
ATOM 890 C C . GLU A 1 113 ? -6.971 4.948 -13.069 1.00 90.44 113 GLU A C 1
ATOM 892 O O . GLU A 1 113 ? -7.942 4.967 -12.307 1.00 90.44 113 GLU A O 1
ATOM 897 N N . PRO A 1 114 ? -7.035 4.335 -14.264 1.00 84.94 114 PRO A N 1
ATOM 898 C CA . PRO A 1 114 ? -8.186 3.532 -14.642 1.00 84.94 114 PRO A CA 1
ATOM 899 C C . PRO A 1 114 ? -8.239 2.270 -13.771 1.00 84.94 114 PRO A C 1
ATOM 901 O O . PRO A 1 114 ? -7.314 1.460 -13.781 1.00 84.94 114 PRO A O 1
ATOM 904 N N . VAL A 1 115 ? -9.336 2.103 -13.031 1.00 82.88 115 VAL A N 1
ATOM 905 C CA . VAL A 1 115 ? -9.598 0.926 -12.175 1.00 82.88 115 VAL A CA 1
ATOM 906 C C . VAL A 1 115 ? -10.585 -0.067 -12.796 1.00 82.88 115 VAL A C 1
ATOM 908 O O . VAL A 1 115 ? -10.792 -1.152 -12.261 1.00 82.88 115 VAL A O 1
ATOM 911 N N . ASP A 1 116 ? -11.143 0.283 -13.954 1.00 78.50 116 ASP A N 1
ATOM 912 C CA . ASP A 1 116 ? -12.027 -0.550 -14.761 1.00 78.50 116 ASP A CA 1
ATOM 913 C C . ASP A 1 116 ? -11.468 -0.673 -16.188 1.00 78.50 116 ASP A C 1
ATOM 915 O O . ASP A 1 116 ? -10.826 0.264 -16.681 1.00 78.50 116 ASP A O 1
ATOM 919 N N . PRO A 1 117 ? -11.694 -1.812 -16.871 1.00 67.75 117 PRO A N 1
ATOM 920 C CA . PRO A 1 117 ? -11.321 -1.956 -18.271 1.00 67.75 117 PRO A CA 1
ATOM 921 C C . PRO A 1 117 ? -12.075 -0.929 -19.126 1.00 67.75 117 PRO A C 1
ATOM 923 O O . PRO A 1 117 ? -13.297 -0.807 -19.026 1.00 67.75 117 PRO A O 1
ATOM 926 N N . VAL A 1 118 ? -11.327 -0.202 -19.961 1.00 57.41 118 VAL A N 1
ATOM 927 C CA . VAL A 1 118 ? -11.860 0.738 -20.963 1.00 57.41 118 VAL A CA 1
ATOM 928 C C . VAL A 1 118 ? -12.361 -0.015 -22.190 1.00 57.41 118 VAL A C 1
ATOM 930 O O . VAL A 1 118 ? -11.642 -0.934 -22.645 1.00 57.41 118 VAL A O 1
#